Protein AF-A0A1X2G3A9-F1 (afdb_monomer_lite)

Structure (mmCIF, N/CA/C/O backbone):
data_AF-A0A1X2G3A9-F1
#
_entry.id   AF-A0A1X2G3A9-F1
#
loop_
_atom_site.group_PDB
_atom_site.id
_atom_site.type_symbol
_atom_site.label_atom_id
_atom_site.label_alt_id
_atom_site.label_comp_id
_atom_site.label_asym_id
_atom_site.label_entity_id
_atom_site.label_seq_id
_atom_site.pdbx_PDB_ins_code
_atom_site.Cartn_x
_atom_site.Cartn_y
_atom_site.Cartn_z
_atom_site.occupancy
_atom_site.B_iso_or_equiv
_atom_site.auth_seq_id
_atom_site.auth_comp_id
_atom_site.auth_asym_id
_atom_site.auth_atom_id
_atom_site.pdbx_PDB_model_num
ATOM 1 N N . MET A 1 1 ? 23.061 -13.554 27.747 1.00 38.03 1 MET A N 1
ATOM 2 C CA . MET A 1 1 ? 22.424 -12.959 26.554 1.00 38.03 1 MET A CA 1
ATOM 3 C C . MET A 1 1 ? 21.034 -13.563 26.496 1.00 38.03 1 MET A C 1
ATOM 5 O O . MET A 1 1 ? 20.817 -14.529 25.784 1.00 38.03 1 MET A O 1
ATOM 9 N N . ASP A 1 2 ? 20.153 -13.047 27.347 1.00 33.00 2 ASP A N 1
ATOM 10 C CA . ASP A 1 2 ? 18.728 -13.391 27.416 1.00 33.00 2 ASP A CA 1
ATOM 11 C C . ASP A 1 2 ? 17.999 -12.284 26.639 1.00 33.00 2 ASP A C 1
ATOM 13 O O . ASP A 1 2 ? 18.417 -11.132 26.706 1.00 33.00 2 ASP A O 1
ATOM 17 N N . GLY A 1 3 ? 16.977 -12.490 25.821 1.00 41.00 3 GLY A N 1
ATOM 18 C CA . GLY A 1 3 ? 15.954 -13.523 25.801 1.00 41.00 3 GLY A CA 1
ATOM 19 C C . GLY A 1 3 ? 14.631 -12.772 25.628 1.00 41.00 3 GLY A C 1
ATOM 20 O O . GLY A 1 3 ? 14.317 -11.923 26.453 1.00 41.00 3 GLY A O 1
ATOM 21 N N . ALA A 1 4 ? 13.894 -13.016 24.543 1.00 38.50 4 ALA A N 1
ATOM 22 C CA . ALA A 1 4 ? 12.503 -12.573 24.397 1.00 38.50 4 ALA A CA 1
ATOM 23 C C . ALA A 1 4 ? 11.809 -13.346 23.264 1.00 38.50 4 ALA A C 1
ATOM 25 O O . ALA A 1 4 ? 11.395 -12.775 22.258 1.00 38.50 4 ALA A O 1
ATOM 26 N N . TYR A 1 5 ? 11.679 -14.663 23.432 1.00 39.31 5 TYR A N 1
ATOM 27 C CA . TYR A 1 5 ? 10.510 -15.344 22.885 1.00 39.31 5 TYR A CA 1
ATOM 28 C C . TYR A 1 5 ? 9.349 -14.974 23.804 1.00 39.31 5 TYR A C 1
ATOM 30 O O . TYR A 1 5 ? 9.318 -15.364 24.971 1.00 39.31 5 TYR A O 1
ATOM 38 N N . ILE A 1 6 ? 8.464 -14.118 23.301 1.00 49.94 6 ILE A N 1
ATOM 39 C CA . ILE A 1 6 ? 7.227 -13.748 23.982 1.00 49.94 6 ILE A CA 1
ATOM 40 C C . ILE A 1 6 ? 6.371 -15.017 23.994 1.00 49.94 6 ILE A C 1
ATOM 42 O O . ILE A 1 6 ? 6.152 -15.618 22.945 1.00 49.94 6 ILE A O 1
ATOM 46 N N . GLY A 1 7 ? 6.010 -15.471 25.195 1.00 39.59 7 GLY A N 1
ATOM 47 C CA . GLY A 1 7 ? 5.315 -16.734 25.418 1.00 39.59 7 GLY A CA 1
ATOM 48 C C . GLY A 1 7 ? 3.954 -16.813 24.729 1.00 39.59 7 GLY A C 1
ATOM 49 O O . GLY A 1 7 ? 3.410 -15.806 24.279 1.00 39.59 7 GLY A O 1
ATOM 50 N N . GLU A 1 8 ? 3.408 -18.028 24.694 1.00 43.97 8 GLU A N 1
ATOM 51 C CA . GLU A 1 8 ? 2.037 -18.325 24.272 1.00 43.97 8 GLU A CA 1
ATOM 52 C C . GLU A 1 8 ? 1.014 -17.641 25.195 1.00 43.97 8 GLU A C 1
ATOM 54 O O . GLU A 1 8 ? 0.458 -18.231 26.119 1.00 43.97 8 GLU A O 1
ATOM 59 N N . GLY A 1 9 ? 0.811 -16.348 24.975 1.00 43.94 9 GLY A N 1
ATOM 60 C CA . GLY A 1 9 ? -0.306 -15.563 25.474 1.00 43.94 9 GLY A CA 1
ATOM 61 C C . GLY A 1 9 ? -1.092 -15.044 24.278 1.00 43.94 9 GLY A C 1
ATOM 62 O O . GLY A 1 9 ? -0.507 -14.791 23.224 1.00 43.94 9 GLY A O 1
ATOM 63 N N . GLU A 1 10 ? -2.412 -14.916 24.427 1.00 51.84 10 GLU A N 1
ATOM 64 C CA . GLU A 1 10 ? -3.288 -14.361 23.391 1.00 51.84 10 GLU A CA 1
ATOM 65 C C . GLU A 1 10 ? -2.650 -13.116 22.762 1.00 51.84 10 GLU A C 1
ATOM 67 O O . GLU A 1 10 ? -2.301 -12.164 23.466 1.00 51.84 10 GLU A O 1
ATOM 72 N N . MET A 1 11 ? -2.468 -13.141 21.437 1.00 54.28 11 MET A N 1
ATOM 73 C CA . MET A 1 11 ? -1.885 -12.024 20.700 1.00 54.28 11 MET A CA 1
ATOM 74 C C . MET A 1 11 ? -2.679 -10.754 21.051 1.00 54.28 11 MET A C 1
ATOM 76 O O . MET A 1 11 ? -3.900 -10.745 20.850 1.00 54.28 11 MET A O 1
ATOM 80 N N . PRO A 1 12 ? -2.044 -9.699 21.602 1.00 61.91 12 PRO A N 1
ATOM 81 C CA . PRO A 1 12 ? -2.757 -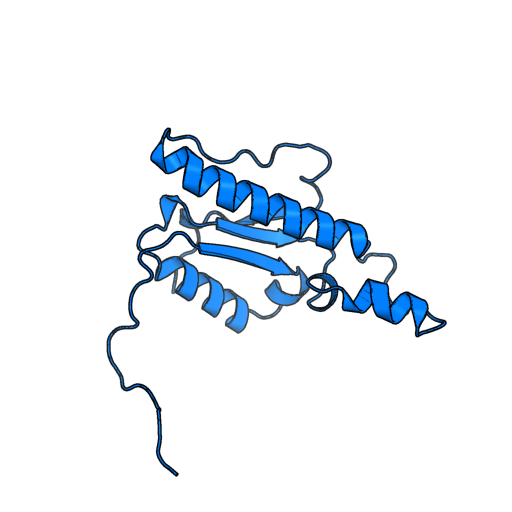8.496 22.003 1.00 61.91 12 PRO A CA 1
ATOM 82 C C . PRO A 1 12 ? -3.550 -7.949 20.817 1.00 61.91 12 PRO A C 1
ATOM 84 O O . PRO A 1 12 ? -2.971 -7.547 19.807 1.00 61.91 12 PRO A O 1
ATOM 87 N N . ARG A 1 13 ? -4.884 -7.954 20.919 1.00 76.75 13 ARG A N 1
ATOM 88 C CA . ARG A 1 13 ? -5.744 -7.442 19.847 1.00 76.75 13 ARG A CA 1
ATOM 89 C C . ARG A 1 13 ? -5.490 -5.954 19.651 1.00 76.75 13 ARG A C 1
ATOM 91 O O . ARG A 1 13 ? -5.490 -5.179 20.612 1.00 76.75 13 ARG A O 1
ATOM 98 N N . LEU A 1 14 ? -5.306 -5.545 18.400 1.00 83.19 14 LEU A N 1
ATOM 99 C CA . LEU A 1 14 ? -5.099 -4.146 18.049 1.00 83.19 14 LEU A CA 1
ATOM 100 C C . LEU A 1 14 ? -6.397 -3.370 18.304 1.00 83.19 14 LEU A C 1
ATOM 102 O O . LEU A 1 14 ? -7.438 -3.656 17.721 1.00 83.19 14 LEU A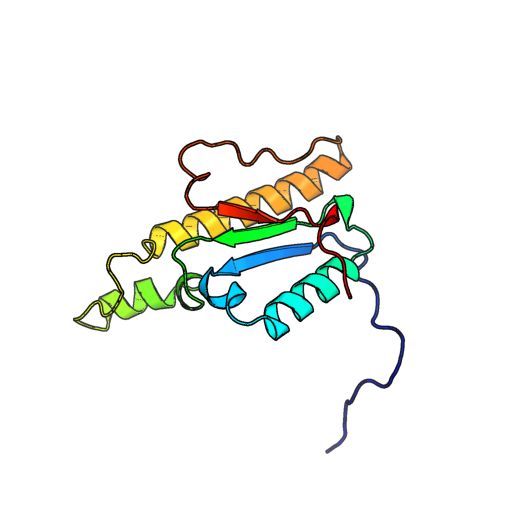 O 1
ATOM 106 N N . GLN A 1 15 ? -6.343 -2.359 19.169 1.00 86.00 15 GLN A N 1
ATOM 107 C CA . GLN A 1 15 ? -7.504 -1.509 19.485 1.00 86.00 15 GLN A CA 1
ATOM 108 C C . GLN A 1 15 ? -7.709 -0.369 18.476 1.00 86.00 15 GLN A C 1
ATOM 110 O O . GLN A 1 15 ? -8.572 0.486 18.661 1.00 86.00 15 GLN A O 1
ATOM 115 N N . VAL A 1 16 ? -6.892 -0.327 17.424 1.00 86.31 16 VAL A N 1
ATOM 116 C CA . VAL A 1 16 ? -6.827 0.773 16.461 1.00 86.31 16 VAL A CA 1
ATOM 117 C C . VAL A 1 16 ? -7.157 0.289 15.049 1.00 86.31 16 VAL A C 1
ATOM 119 O O . VAL A 1 16 ? -6.894 -0.877 14.730 1.00 86.31 16 VAL A O 1
ATOM 122 N N . PRO A 1 17 ? -7.716 1.159 14.188 1.00 89.44 17 PRO A N 1
ATOM 123 C CA . PRO A 1 17 ? -7.896 0.860 12.772 1.00 89.44 17 PRO A CA 1
ATOM 124 C C . PRO A 1 17 ? -6.556 0.568 12.101 1.00 89.44 17 PRO A C 1
ATOM 126 O O . PRO A 1 17 ? -5.570 1.264 12.352 1.00 89.44 17 PRO A O 1
ATOM 129 N N . VA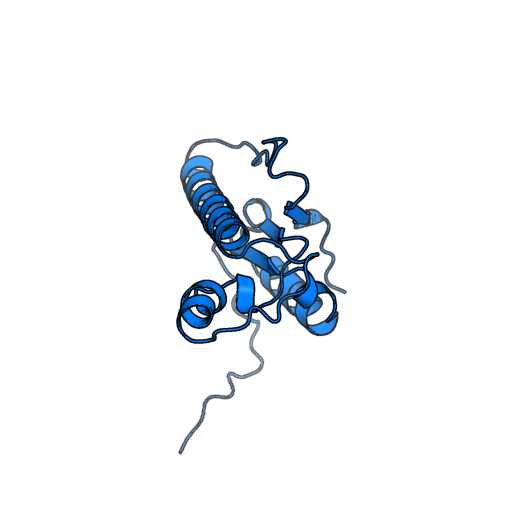L A 1 18 ? -6.530 -0.419 11.208 1.00 90.62 18 VAL A N 1
ATOM 130 C CA . VAL A 1 18 ? -5.327 -0.809 10.462 1.00 90.62 18 VAL A CA 1
ATOM 131 C C . VAL A 1 18 ? -5.567 -0.647 8.965 1.00 90.62 18 VAL A C 1
ATOM 133 O O . VAL A 1 18 ? -6.596 -1.065 8.439 1.00 90.62 18 VAL A O 1
ATOM 136 N N . THR A 1 19 ? -4.599 -0.062 8.260 1.00 92.38 19 THR A N 1
ATOM 137 C CA . THR A 1 19 ? -4.569 -0.058 6.794 1.00 92.38 19 THR A CA 1
ATOM 138 C C . THR A 1 19 ? -3.394 -0.889 6.306 1.00 92.38 19 THR A C 1
ATOM 140 O O . THR A 1 19 ? -2.258 -0.667 6.720 1.00 92.38 19 THR A O 1
ATOM 143 N N . CYS A 1 20 ? -3.658 -1.819 5.395 1.00 93.31 20 CYS A N 1
ATOM 144 C CA . CYS A 1 20 ? -2.628 -2.578 4.695 1.00 93.31 20 CYS A CA 1
ATOM 145 C C . CYS A 1 20 ? -2.598 -2.143 3.230 1.00 93.31 20 CYS A C 1
ATOM 147 O O . CYS A 1 20 ? -3.623 -2.183 2.548 1.00 93.31 20 CYS A O 1
ATOM 149 N N . ILE A 1 21 ? -1.427 -1.725 2.747 1.00 94.44 21 ILE A N 1
ATOM 150 C CA . ILE A 1 21 ? -1.205 -1.392 1.338 1.00 94.44 21 ILE A CA 1
ATOM 151 C C . ILE A 1 21 ? -0.169 -2.364 0.790 1.00 94.44 21 ILE A C 1
ATOM 153 O O . ILE A 1 21 ? 0.991 -2.355 1.195 1.00 94.44 21 ILE A O 1
ATOM 157 N N . LEU A 1 22 ? -0.611 -3.245 -0.097 1.00 94.44 22 LEU A N 1
ATOM 158 C CA . LEU A 1 22 ? 0.181 -4.350 -0.613 1.00 94.44 22 LEU A CA 1
ATOM 159 C C . LEU A 1 22 ? 0.634 -4.054 -2.038 1.00 94.44 22 LEU A C 1
ATOM 161 O O . LEU A 1 22 ? -0.099 -3.464 -2.835 1.00 94.44 22 LEU A O 1
ATOM 165 N N . SER A 1 23 ? 1.823 -4.531 -2.392 1.00 94.12 23 SER A N 1
ATOM 166 C CA . SER A 1 23 ? 2.188 -4.658 -3.800 1.00 94.12 23 SER A CA 1
ATOM 167 C C . SER A 1 23 ? 1.521 -5.878 -4.428 1.00 94.12 23 SER A C 1
ATOM 169 O O . SER A 1 23 ? 1.350 -6.882 -3.741 1.00 94.12 23 SER A O 1
ATOM 171 N N . GLU A 1 24 ? 1.231 -5.848 -5.726 1.00 93.06 24 GLU A N 1
ATOM 172 C CA . GLU A 1 24 ? 0.673 -7.005 -6.442 1.00 93.06 24 GLU A CA 1
ATOM 173 C C . GLU A 1 24 ? 1.539 -8.259 -6.279 1.00 93.06 24 GLU A C 1
ATOM 175 O O . GLU A 1 24 ? 1.036 -9.303 -5.898 1.00 93.06 24 GLU A O 1
ATOM 180 N N . GLN A 1 25 ? 2.861 -8.161 -6.439 1.00 90.75 25 GLN A N 1
ATOM 181 C CA . GLN A 1 25 ? 3.720 -9.345 -6.284 1.00 90.75 25 GLN A CA 1
ATOM 182 C C . GLN A 1 25 ? 3.695 -9.961 -4.879 1.00 90.75 25 GLN A C 1
ATOM 184 O O . GLN A 1 25 ? 4.003 -11.137 -4.724 1.00 90.75 25 GLN A O 1
ATOM 189 N N . PHE A 1 26 ? 3.323 -9.183 -3.858 1.00 89.44 26 PHE A N 1
ATOM 190 C CA . PHE A 1 26 ? 3.219 -9.694 -2.492 1.00 89.44 26 PHE A CA 1
ATOM 191 C C . PHE A 1 26 ? 2.032 -10.651 -2.342 1.00 89.44 26 PHE A C 1
ATOM 193 O O . PHE A 1 26 ? 2.103 -11.578 -1.542 1.00 89.44 26 PHE A O 1
ATOM 200 N N . THR A 1 27 ? 0.963 -10.475 -3.129 1.00 86.19 27 THR A N 1
ATOM 201 C CA . THR A 1 27 ? -0.216 -11.353 -3.070 1.00 86.19 27 THR A CA 1
ATOM 202 C C . THR A 1 27 ? 0.030 -12.721 -3.710 1.00 86.19 27 THR A C 1
ATOM 204 O O . THR A 1 27 ? -0.756 -13.638 -3.501 1.00 86.19 27 THR A O 1
ATOM 207 N N . TYR A 1 28 ? 1.135 -12.891 -4.446 1.00 88.06 28 TYR A N 1
ATOM 208 C CA . TYR A 1 28 ? 1.548 -14.179 -5.014 1.00 88.06 28 TYR A CA 1
ATOM 209 C C . TYR A 1 28 ? 2.196 -15.120 -3.991 1.00 88.06 28 TYR A C 1
ATOM 211 O O . TYR A 1 28 ? 2.497 -16.262 -4.334 1.00 88.06 28 TYR A O 1
ATOM 219 N N . TRP A 1 29 ? 2.414 -14.661 -2.756 1.00 89.69 29 TRP A N 1
ATOM 220 C CA . TRP A 1 29 ? 2.874 -15.478 -1.635 1.00 89.69 29 TRP A CA 1
ATOM 221 C C . TRP A 1 29 ? 1.717 -15.695 -0.653 1.00 89.69 29 TRP A C 1
ATOM 223 O O . TRP A 1 29 ? 1.481 -14.823 0.188 1.00 89.69 29 TRP A O 1
ATOM 233 N N . PRO A 1 30 ? 0.986 -16.825 -0.757 1.00 86.31 30 PRO A N 1
ATOM 234 C CA . PRO A 1 30 ? -0.219 -17.077 0.034 1.00 86.31 30 PRO A CA 1
ATOM 235 C C . PRO A 1 30 ? 0.015 -16.930 1.537 1.00 86.31 30 PRO A C 1
ATOM 237 O O . PRO A 1 30 ? -0.691 -16.153 2.166 1.00 86.31 30 PRO A O 1
ATOM 240 N N . ASP A 1 31 ? 1.080 -17.532 2.070 1.00 86.75 31 ASP A N 1
ATOM 241 C CA . ASP A 1 31 ? 1.418 -17.493 3.502 1.00 86.75 31 ASP A CA 1
ATOM 242 C C . ASP A 1 31 ? 1.568 -16.055 4.044 1.00 86.75 31 ASP A C 1
ATOM 244 O O . ASP A 1 31 ? 1.123 -15.713 5.144 1.00 86.75 31 ASP A O 1
ATOM 248 N N . ASN A 1 32 ? 2.159 -15.167 3.238 1.00 85.62 32 ASN A N 1
ATOM 249 C CA . ASN A 1 32 ? 2.315 -13.760 3.596 1.00 85.62 32 ASN A CA 1
ATOM 250 C C . ASN A 1 32 ? 0.975 -13.021 3.553 1.00 85.62 32 ASN A C 1
ATOM 252 O O . ASN A 1 32 ? 0.706 -12.154 4.387 1.00 85.62 32 ASN A O 1
ATOM 256 N N . PHE A 1 33 ? 0.138 -13.337 2.565 1.00 86.88 33 PHE A N 1
ATOM 257 C CA . PHE A 1 33 ? -1.194 -12.757 2.458 1.00 86.88 33 PHE A CA 1
ATOM 258 C C . PHE A 1 33 ? -2.106 -13.237 3.597 1.00 86.88 33 PHE A C 1
ATOM 260 O O . PHE A 1 33 ? -2.867 -12.439 4.145 1.00 86.88 33 PHE A O 1
ATOM 267 N N . ASP A 1 34 ? -1.976 -14.496 4.010 1.00 87.94 34 ASP A N 1
ATOM 268 C CA . ASP A 1 34 ? -2.665 -15.067 5.165 1.00 87.94 34 ASP A CA 1
ATOM 269 C C . ASP A 1 34 ? -2.280 -14.342 6.458 1.00 87.94 34 ASP A C 1
ATOM 271 O O . ASP A 1 34 ? -3.163 -13.880 7.181 1.00 87.94 34 ASP A O 1
ATOM 275 N N . SER A 1 35 ? -0.988 -14.070 6.658 1.00 88.56 35 SER A N 1
ATOM 276 C CA . SER A 1 35 ? -0.507 -13.261 7.790 1.00 88.56 35 SER A CA 1
ATOM 277 C C . SER A 1 35 ? -1.128 -11.851 7.822 1.00 88.56 35 SER A C 1
ATOM 279 O O . SER A 1 35 ? -1.437 -11.312 8.886 1.00 88.56 35 SER 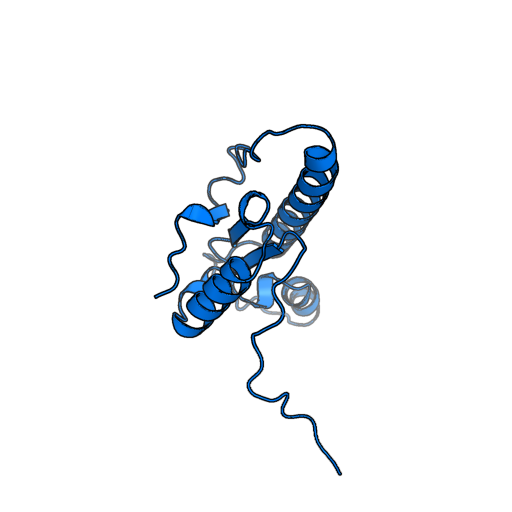A O 1
ATOM 281 N N . VAL A 1 36 ? -1.357 -11.230 6.658 1.00 89.75 36 VAL A N 1
ATOM 282 C CA . VAL A 1 36 ? -2.035 -9.921 6.574 1.00 89.75 36 VAL A CA 1
ATOM 283 C C . VAL A 1 36 ? -3.515 -10.031 6.951 1.00 89.75 36 VAL A C 1
ATOM 285 O O . VAL A 1 36 ? -4.038 -9.142 7.631 1.00 89.75 36 VAL A O 1
ATOM 288 N N . LYS A 1 37 ? -4.197 -11.109 6.546 1.00 87.06 37 LYS A N 1
ATOM 289 C CA . LYS A 1 37 ? -5.591 -11.360 6.947 1.00 87.06 37 LYS A CA 1
ATOM 290 C C . LYS A 1 37 ? -5.702 -11.551 8.457 1.00 87.06 37 LYS A C 1
ATOM 292 O O . LYS A 1 37 ? -6.589 -10.954 9.066 1.00 87.06 37 LYS A O 1
ATOM 297 N N . GLU A 1 38 ? -4.795 -12.315 9.061 1.00 87.44 38 GLU A N 1
ATOM 298 C CA . GLU A 1 38 ? -4.730 -12.506 10.515 1.00 87.44 38 GLU A CA 1
ATOM 299 C C . GLU A 1 38 ? -4.501 -11.181 11.252 1.00 87.44 38 GLU A C 1
ATOM 301 O O . GLU A 1 38 ? -5.231 -10.857 12.192 1.00 87.44 38 GLU A O 1
ATOM 306 N N . LEU A 1 39 ? -3.558 -10.359 10.776 1.00 87.06 39 LEU A N 1
ATOM 307 C CA . LEU A 1 39 ? -3.302 -9.030 11.332 1.00 87.06 39 LEU A CA 1
ATOM 308 C C . LEU A 1 39 ? -4.562 -8.154 11.304 1.00 87.06 39 LEU A C 1
ATOM 310 O O . LEU A 1 39 ? -4.939 -7.575 12.324 1.00 87.06 39 LEU A O 1
ATOM 314 N N . LEU A 1 40 ? -5.241 -8.074 10.159 1.00 87.00 40 LEU A N 1
ATOM 315 C CA . LEU A 1 40 ? -6.481 -7.304 10.023 1.00 87.00 40 LEU A CA 1
ATOM 316 C C . LEU A 1 40 ? -7.615 -7.877 10.880 1.00 87.00 40 LEU A C 1
ATOM 318 O O . LEU A 1 40 ? -8.434 -7.118 11.401 1.00 87.00 40 LEU A O 1
ATOM 322 N N . ALA A 1 41 ? -7.655 -9.197 11.058 1.00 84.50 41 ALA A N 1
ATOM 323 C CA . ALA A 1 41 ? -8.635 -9.859 11.905 1.00 84.50 41 ALA A CA 1
ATOM 324 C C . ALA A 1 41 ? -8.403 -9.624 13.399 1.00 84.50 41 ALA A C 1
ATOM 326 O O . ALA A 1 41 ? -9.370 -9.576 14.158 1.00 84.50 41 ALA A O 1
ATOM 327 N N . SER A 1 42 ? -7.149 -9.420 13.803 1.00 84.12 42 SER A N 1
ATOM 328 C CA . SER A 1 42 ? -6.783 -9.081 15.179 1.00 84.12 42 SER A CA 1
ATOM 329 C C . SER A 1 42 ? -7.186 -7.657 15.596 1.00 84.12 42 SER A C 1
ATOM 331 O O . SER A 1 42 ? -7.156 -7.346 16.788 1.00 84.12 42 SER A O 1
ATOM 333 N N . SER A 1 43 ? -7.572 -6.786 14.651 1.00 84.44 43 SER A N 1
ATOM 334 C CA . SER A 1 43 ? -8.037 -5.430 14.960 1.00 84.44 43 SER A CA 1
ATOM 335 C C . SER A 1 43 ? -9.493 -5.426 15.428 1.00 84.44 43 SER A C 1
ATOM 337 O O . SER A 1 43 ? -10.408 -5.813 14.699 1.00 84.44 43 SER A O 1
ATOM 339 N N . ASN A 1 44 ? -9.736 -4.887 16.624 1.00 82.31 44 ASN A N 1
ATOM 340 C CA . ASN A 1 44 ? -11.086 -4.649 17.141 1.00 82.31 44 ASN A CA 1
ATOM 341 C C . ASN A 1 44 ? -11.815 -3.525 16.375 1.00 82.31 44 ASN A C 1
ATOM 343 O O . ASN A 1 44 ? -13.039 -3.430 16.438 1.00 82.31 44 ASN A O 1
ATOM 347 N N . ALA A 1 45 ? -11.089 -2.706 15.606 1.00 83.19 45 ALA A N 1
ATOM 348 C CA . ALA A 1 45 ? -11.636 -1.669 14.730 1.00 83.19 45 ALA A CA 1
ATOM 349 C C . ALA A 1 45 ? -11.748 -2.157 13.271 1.00 83.19 45 ALA A C 1
ATOM 351 O O . ALA A 1 45 ? -11.451 -1.432 12.315 1.00 83.19 45 ALA A O 1
ATOM 352 N N . ARG A 1 46 ? -12.185 -3.409 13.083 1.00 79.12 46 ARG 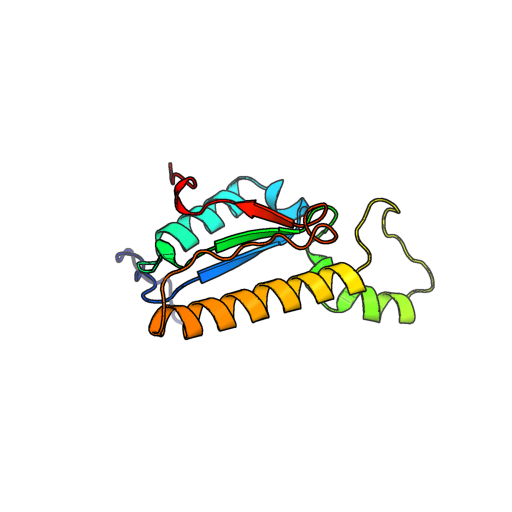A N 1
ATOM 353 C CA . ARG A 1 46 ? -12.267 -4.071 11.770 1.00 79.12 46 ARG A CA 1
ATOM 354 C C . ARG A 1 46 ? -13.130 -3.314 10.757 1.00 79.12 46 ARG A C 1
ATOM 356 O O . ARG A 1 46 ? -12.811 -3.305 9.575 1.00 79.12 46 ARG A O 1
ATOM 363 N N . SER A 1 47 ? -14.188 -2.643 11.213 1.00 80.81 47 SER A N 1
ATOM 364 C CA . SER A 1 47 ? -15.084 -1.840 10.364 1.00 80.81 47 SER A CA 1
ATOM 365 C C . SER A 1 47 ? -14.424 -0.596 9.761 1.00 80.81 47 SER A C 1
ATOM 367 O O . SER A 1 47 ? -14.920 -0.069 8.767 1.00 80.81 47 SER A O 1
ATOM 369 N N . GLN A 1 48 ? -13.326 -0.133 10.360 1.00 83.94 48 GLN A N 1
ATOM 370 C CA . GLN A 1 48 ? -12.544 1.019 9.906 1.00 83.94 48 GLN A CA 1
ATOM 371 C C . GLN A 1 48 ? -11.234 0.595 9.241 1.00 83.94 48 GLN A C 1
ATOM 373 O O . GLN A 1 48 ? -10.533 1.426 8.675 1.00 83.94 48 GLN A O 1
ATOM 378 N N . SER A 1 49 ? -10.889 -0.690 9.328 1.00 88.38 49 SER A N 1
ATOM 379 C CA . SER A 1 49 ? -9.677 -1.238 8.739 1.00 88.38 49 SER A CA 1
ATOM 380 C C . SER A 1 49 ? -9.879 -1.499 7.250 1.00 88.38 49 SER A C 1
ATOM 382 O O . SER A 1 49 ? -10.987 -1.801 6.800 1.00 88.38 49 SER A O 1
ATOM 384 N N . GLN A 1 50 ? -8.804 -1.402 6.474 1.00 89.56 50 GLN A N 1
ATOM 385 C CA . GLN A 1 50 ? -8.850 -1.639 5.034 1.00 89.56 50 GLN A CA 1
ATOM 386 C C . GLN A 1 50 ? -7.603 -2.365 4.542 1.00 89.56 50 GLN A C 1
ATOM 388 O O . GLN A 1 50 ? -6.513 -2.216 5.093 1.00 89.56 50 GLN A O 1
ATOM 393 N N . CYS A 1 51 ? -7.761 -3.114 3.456 1.00 91.88 51 CYS A N 1
ATOM 394 C CA . CYS A 1 51 ? -6.653 -3.721 2.743 1.00 91.88 51 CYS A CA 1
ATOM 395 C C . CYS A 1 51 ? -6.774 -3.398 1.264 1.00 91.88 51 CYS A C 1
ATOM 397 O O . CYS A 1 51 ? -7.836 -3.573 0.665 1.00 91.88 51 CYS A O 1
ATOM 399 N N . VAL A 1 52 ? -5.691 -2.912 0.673 1.00 92.31 52 VAL A N 1
ATOM 400 C CA . VAL A 1 52 ? -5.645 -2.587 -0.747 1.00 92.31 52 VAL A CA 1
ATOM 401 C C . VAL A 1 52 ? -4.392 -3.159 -1.388 1.00 92.31 52 VAL A C 1
ATOM 403 O O . VAL A 1 52 ? -3.334 -3.227 -0.766 1.00 92.31 52 VAL A O 1
ATOM 406 N N . THR A 1 53 ? -4.499 -3.531 -2.656 1.00 93.75 53 THR A N 1
ATOM 407 C CA . THR A 1 53 ? -3.375 -3.950 -3.491 1.00 93.75 53 THR A CA 1
ATOM 408 C C . THR A 1 53 ? -3.176 -2.951 -4.621 1.00 93.75 53 THR A C 1
ATOM 410 O O . THR A 1 53 ? -4.124 -2.599 -5.325 1.00 93.75 53 THR A O 1
ATOM 413 N N . LEU A 1 54 ? -1.932 -2.511 -4.809 1.00 93.88 54 LEU A N 1
ATOM 414 C CA . LEU A 1 54 ? -1.523 -1.710 -5.958 1.00 93.88 54 LEU A CA 1
ATOM 415 C C . LEU A 1 54 ? -1.138 -2.640 -7.116 1.00 93.88 54 LEU A C 1
ATOM 417 O O . LEU A 1 54 ? -0.095 -3.296 -7.073 1.00 93.88 54 LEU A O 1
ATOM 421 N N . VAL A 1 55 ? -1.971 -2.693 -8.151 1.00 92.44 55 VAL A N 1
ATOM 422 C CA . VAL A 1 55 ? -1.768 -3.532 -9.345 1.00 92.44 55 VAL A CA 1
ATOM 423 C C . VAL A 1 55 ? -0.554 -3.039 -10.140 1.00 92.44 55 VAL A C 1
ATOM 425 O O . VAL A 1 55 ? -0.331 -1.836 -10.265 1.00 92.44 55 VAL A O 1
ATOM 428 N N . GLY A 1 56 ? 0.252 -3.951 -10.677 1.00 91.31 56 GLY A N 1
ATOM 429 C CA . GLY A 1 56 ? 1.464 -3.654 -11.439 1.00 91.31 56 GLY A CA 1
ATOM 430 C C . GLY A 1 56 ? 2.677 -3.297 -10.578 1.00 91.31 56 GLY A C 1
ATOM 431 O O . GLY A 1 56 ? 3.635 -2.718 -11.094 1.00 91.31 56 GLY A O 1
ATOM 432 N N . THR A 1 57 ? 2.658 -3.587 -9.272 1.00 92.94 57 THR A N 1
ATOM 433 C CA . THR A 1 57 ? 3.734 -3.196 -8.346 1.00 92.94 57 THR A CA 1
ATOM 434 C C . THR A 1 57 ? 4.459 -4.389 -7.718 1.00 92.94 57 THR A C 1
ATOM 436 O O . THR A 1 57 ? 3.905 -5.465 -7.500 1.00 92.94 57 THR A O 1
ATOM 439 N N . SER A 1 58 ? 5.732 -4.168 -7.389 1.00 91.62 58 SER A N 1
ATOM 440 C CA . SER A 1 58 ? 6.567 -5.055 -6.568 1.00 91.62 58 SER A CA 1
ATOM 441 C C . SER A 1 58 ? 6.921 -4.386 -5.240 1.00 91.62 58 SER A C 1
ATOM 443 O O . SER A 1 58 ? 6.675 -3.192 -5.069 1.00 91.62 58 SER A O 1
ATOM 445 N N . HIS A 1 59 ? 7.565 -5.114 -4.326 1.00 89.19 59 HIS A N 1
ATOM 446 C CA . HIS A 1 59 ? 7.961 -4.579 -3.019 1.00 89.19 59 HIS A CA 1
ATOM 447 C C . HIS A 1 59 ? 8.792 -3.285 -3.121 1.00 89.19 59 HIS A C 1
ATOM 449 O O . HIS A 1 59 ? 8.565 -2.339 -2.376 1.00 89.19 59 HIS A O 1
ATOM 455 N N . LEU A 1 60 ? 9.686 -3.178 -4.113 1.00 89.88 60 LEU A N 1
ATOM 456 C CA . LEU A 1 60 ? 10.504 -1.973 -4.312 1.00 89.88 60 LEU A CA 1
ATOM 457 C C . LEU A 1 60 ? 9.679 -0.718 -4.642 1.00 89.88 60 LEU A C 1
ATOM 459 O O . LEU A 1 60 ? 10.124 0.386 -4.340 1.00 89.88 60 LEU A O 1
ATOM 463 N N . HIS A 1 61 ? 8.480 -0.868 -5.221 1.00 91.31 61 HIS A N 1
ATOM 464 C CA . HIS A 1 61 ? 7.578 0.250 -5.536 1.00 91.31 61 HIS A CA 1
ATOM 465 C C . HIS A 1 61 ? 6.933 0.873 -4.285 1.00 91.31 61 HIS A C 1
ATOM 467 O O . HIS A 1 61 ? 6.306 1.926 -4.383 1.00 91.31 61 HIS A O 1
ATOM 473 N N . GLN A 1 62 ? 7.094 0.238 -3.121 1.00 89.94 62 GLN A N 1
ATOM 474 C CA . GLN A 1 62 ? 6.663 0.744 -1.815 1.00 89.94 62 GLN A CA 1
ATOM 475 C C . GLN A 1 62 ? 7.721 1.655 -1.161 1.00 89.94 62 GLN A C 1
ATOM 477 O O . GLN A 1 62 ? 7.579 2.039 -0.006 1.00 89.94 62 GLN A O 1
ATOM 482 N N . SER A 1 63 ? 8.801 1.986 -1.879 1.00 88.88 63 SER A N 1
ATOM 483 C CA . SER A 1 63 ? 9.932 2.768 -1.375 1.00 88.88 63 SER A CA 1
ATOM 484 C C . SER A 1 63 ? 10.519 3.681 -2.455 1.00 88.88 63 SER A C 1
ATOM 486 O O . SER A 1 63 ? 10.272 3.496 -3.649 1.00 88.88 63 SER A O 1
ATOM 488 N N . ASP A 1 64 ? 11.397 4.596 -2.047 1.00 88.50 64 ASP A N 1
ATOM 489 C CA . ASP A 1 64 ? 12.078 5.528 -2.956 1.00 88.50 64 ASP A CA 1
ATOM 490 C C . ASP A 1 64 ? 13.201 4.871 -3.781 1.00 88.50 64 ASP A C 1
ATOM 492 O O . ASP A 1 64 ? 13.790 5.510 -4.659 1.00 88.50 64 ASP A O 1
ATOM 496 N N . ILE A 1 65 ? 13.502 3.588 -3.539 1.00 88.81 65 ILE A N 1
ATOM 497 C CA . ILE A 1 65 ? 14.629 2.866 -4.148 1.00 88.81 65 ILE A CA 1
ATOM 498 C C . ILE A 1 65 ? 14.599 2.969 -5.676 1.00 88.81 65 ILE A C 1
ATOM 500 O O . ILE A 1 65 ? 15.629 3.236 -6.288 1.00 88.81 65 ILE A O 1
ATOM 504 N N . LEU A 1 66 ? 13.434 2.812 -6.310 1.00 87.06 66 LEU A N 1
ATOM 505 C CA . LEU A 1 66 ? 13.327 2.848 -7.774 1.00 87.06 66 LEU A CA 1
ATOM 506 C C . LEU A 1 66 ? 13.519 4.251 -8.369 1.00 87.06 66 LEU A C 1
ATOM 508 O O . LEU A 1 66 ? 13.882 4.367 -9.538 1.00 87.06 66 LEU A O 1
ATOM 512 N N . LEU A 1 67 ? 13.298 5.315 -7.591 1.00 87.31 67 LEU A N 1
ATOM 513 C CA . LEU A 1 67 ? 13.582 6.687 -8.022 1.00 87.31 67 LEU A CA 1
ATOM 514 C C . LEU A 1 67 ? 15.059 7.025 -7.841 1.00 87.31 67 LEU A C 1
ATOM 516 O O . LEU A 1 67 ? 15.673 7.608 -8.735 1.00 87.31 67 LEU A O 1
ATOM 520 N N . VAL A 1 68 ? 15.632 6.626 -6.705 1.00 87.00 68 VAL A N 1
ATOM 521 C CA . VAL A 1 68 ? 17.040 6.871 -6.376 1.00 87.00 68 VAL A CA 1
ATOM 522 C C . VAL A 1 68 ? 17.955 6.056 -7.291 1.00 87.00 68 VAL A C 1
ATOM 524 O O . VAL A 1 68 ? 18.854 6.615 -7.919 1.00 87.00 68 VAL A O 1
ATOM 527 N N . LEU A 1 69 ? 17.697 4.752 -7.439 1.00 82.75 69 LEU A N 1
ATOM 528 C CA . LEU A 1 69 ? 18.514 3.869 -8.271 1.00 82.75 69 LEU A CA 1
ATOM 529 C C . LEU A 1 69 ? 18.450 4.225 -9.752 1.00 82.75 69 LEU A C 1
ATOM 531 O O . LEU A 1 69 ? 19.442 4.019 -10.434 1.00 82.75 69 LEU A O 1
ATOM 535 N N . ARG A 1 70 ? 17.361 4.820 -10.255 1.00 78.50 70 ARG A N 1
ATOM 536 C CA . ARG A 1 70 ? 17.313 5.311 -11.644 1.00 78.50 70 ARG A CA 1
ATOM 537 C C . ARG A 1 70 ? 18.390 6.360 -11.930 1.00 78.50 70 ARG A C 1
ATOM 539 O O . ARG A 1 70 ? 18.861 6.470 -13.054 1.00 78.50 70 ARG A O 1
ATOM 546 N N . ASN A 1 71 ? 18.768 7.141 -10.921 1.00 73.19 71 ASN A N 1
ATOM 547 C CA . ASN A 1 71 ? 19.805 8.160 -11.063 1.00 73.19 71 ASN A CA 1
ATOM 548 C C . ASN A 1 71 ? 21.214 7.598 -10.798 1.00 73.19 71 ASN A C 1
ATOM 550 O O . ASN A 1 71 ? 22.195 8.204 -11.221 1.00 73.19 71 ASN A O 1
ATOM 554 N N . LEU A 1 72 ? 21.323 6.449 -10.118 1.00 76.50 72 LEU A N 1
ATOM 555 C CA . LEU A 1 72 ? 22.597 5.780 -9.820 1.00 76.50 72 LEU A CA 1
ATOM 556 C C . LEU A 1 72 ? 22.972 4.714 -10.862 1.00 76.50 72 LEU A C 1
ATOM 558 O O . LEU A 1 72 ? 24.151 4.488 -11.127 1.00 76.50 72 LEU A O 1
ATOM 562 N N . LEU A 1 73 ? 21.980 4.067 -11.468 1.00 71.56 73 LEU A N 1
ATOM 563 C CA . LEU A 1 73 ? 22.127 3.019 -12.467 1.00 71.56 73 LEU A CA 1
ATOM 564 C C . LEU A 1 73 ? 21.722 3.577 -13.831 1.00 71.56 73 LEU A C 1
ATOM 566 O O . LEU A 1 73 ? 20.641 4.129 -13.999 1.00 71.56 73 LEU A O 1
ATOM 570 N N . ARG A 1 74 ? 22.576 3.392 -14.841 1.00 68.06 74 ARG A N 1
ATOM 571 C CA . ARG A 1 74 ? 22.304 3.835 -16.222 1.00 68.06 74 ARG A CA 1
ATOM 572 C C . ARG A 1 74 ? 21.256 2.990 -16.956 1.00 68.06 74 ARG A C 1
ATOM 574 O O . ARG A 1 74 ? 20.950 3.286 -18.106 1.00 68.06 74 ARG A O 1
ATOM 581 N N . PHE A 1 75 ? 20.731 1.946 -16.319 1.00 68.00 75 PHE A N 1
ATOM 582 C CA . PHE A 1 75 ? 19.782 1.018 -16.918 1.00 68.00 75 PHE A CA 1
ATOM 583 C C . PHE A 1 75 ? 18.554 0.871 -16.033 1.00 68.00 75 PHE A C 1
ATOM 585 O O . PHE A 1 75 ? 18.663 0.600 -14.837 1.00 68.00 75 PHE A O 1
ATOM 592 N N . ASP A 1 76 ? 17.386 1.017 -16.651 1.00 71.62 76 ASP A N 1
ATOM 593 C CA . ASP A 1 76 ? 16.112 0.689 -16.036 1.00 71.62 76 ASP A CA 1
ATOM 594 C C . ASP A 1 76 ? 15.766 -0.762 -16.384 1.00 71.62 76 ASP A C 1
ATOM 596 O O . ASP A 1 76 ? 15.330 -1.063 -17.491 1.00 71.62 76 ASP A O 1
ATOM 600 N N . ILE A 1 77 ? 16.031 -1.678 -15.453 1.00 70.88 77 ILE A N 1
ATOM 601 C CA . ILE A 1 77 ? 15.797 -3.123 -15.628 1.00 70.88 77 ILE A CA 1
ATOM 602 C C . ILE A 1 77 ? 14.346 -3.533 -15.330 1.00 70.88 77 ILE A C 1
ATOM 604 O O . ILE A 1 77 ? 14.043 -4.720 -15.200 1.00 70.88 77 ILE A O 1
ATOM 608 N N . ARG A 1 78 ? 13.444 -2.561 -15.163 1.00 77.81 78 ARG A N 1
ATOM 609 C CA . ARG A 1 78 ? 12.036 -2.807 -14.849 1.00 77.81 78 ARG A CA 1
ATOM 610 C C . ARG A 1 78 ? 11.274 -3.272 -16.085 1.00 77.81 78 ARG A C 1
ATOM 612 O O . ARG A 1 78 ? 11.555 -2.863 -17.209 1.00 77.81 78 ARG A O 1
ATOM 619 N N . SER A 1 79 ? 10.272 -4.114 -15.863 1.00 76.94 79 SER A N 1
ATOM 620 C CA . SER A 1 79 ? 9.371 -4.544 -16.933 1.00 76.94 79 SER A CA 1
ATOM 621 C C . SER A 1 79 ? 8.493 -3.364 -17.380 1.00 76.94 79 SER A C 1
ATOM 623 O O . SER A 1 79 ? 8.004 -2.629 -16.520 1.00 76.94 79 SER A O 1
ATOM 625 N N . PRO A 1 80 ? 8.225 -3.185 -18.688 1.00 76.06 80 PRO A N 1
ATOM 626 C CA . PRO A 1 80 ? 7.365 -2.104 -19.184 1.00 76.06 80 PRO A CA 1
ATOM 627 C C . PRO A 1 80 ? 5.910 -2.222 -18.704 1.00 76.06 80 PRO A C 1
ATOM 629 O O . PRO A 1 80 ? 5.159 -1.254 -18.774 1.00 76.06 80 PRO A O 1
ATOM 632 N N . PHE A 1 81 ? 5.514 -3.395 -18.203 1.00 77.75 81 PHE A N 1
ATOM 633 C CA . PHE A 1 81 ? 4.193 -3.646 -17.628 1.00 77.75 81 PHE A CA 1
ATOM 634 C C . PHE A 1 81 ? 4.100 -3.259 -16.142 1.00 77.75 81 PHE A C 1
ATOM 636 O O . PHE A 1 81 ? 3.018 -3.318 -15.563 1.00 77.75 81 PHE A O 1
ATOM 643 N N . GLN A 1 82 ? 5.214 -2.867 -15.510 1.00 87.06 82 GLN A N 1
ATOM 644 C CA . GLN A 1 82 ? 5.214 -2.387 -14.129 1.00 87.06 82 GLN A CA 1
ATOM 645 C C . GLN A 1 82 ? 4.752 -0.934 -14.048 1.00 87.06 82 GLN A C 1
ATOM 647 O O . GLN A 1 82 ? 5.038 -0.099 -14.909 1.00 87.06 82 GLN A O 1
ATOM 652 N N . MET A 1 83 ? 4.066 -0.618 -12.956 1.00 89.69 83 MET A N 1
ATOM 653 C CA . MET A 1 83 ? 3.640 0.735 -12.649 1.00 89.69 83 MET A CA 1
ATOM 654 C C . MET A 1 83 ? 4.843 1.686 -12.556 1.00 89.69 83 MET A C 1
ATOM 656 O O . MET A 1 83 ? 5.911 1.346 -12.047 1.00 89.69 83 MET A O 1
ATOM 660 N N . ALA A 1 84 ? 4.665 2.933 -12.997 1.00 89.06 84 ALA A N 1
ATOM 661 C CA . ALA A 1 84 ? 5.664 3.969 -12.763 1.00 89.06 84 ALA A CA 1
ATOM 662 C C . ALA A 1 84 ? 5.883 4.171 -11.242 1.00 89.06 84 ALA A C 1
ATOM 664 O O . ALA A 1 84 ? 4.897 4.324 -10.519 1.00 89.06 84 ALA A O 1
ATOM 665 N N . PRO A 1 85 ? 7.124 4.260 -10.719 1.00 90.25 85 PRO A N 1
ATOM 666 C CA . PRO A 1 85 ? 7.357 4.271 -9.274 1.00 90.25 85 PRO A CA 1
ATOM 667 C C . PRO A 1 85 ? 6.805 5.538 -8.621 1.00 90.25 85 PRO A C 1
ATOM 669 O O . PRO A 1 85 ? 6.216 5.475 -7.552 1.00 90.25 85 PRO A O 1
ATOM 672 N N . ILE A 1 86 ? 6.877 6.671 -9.333 1.00 90.81 86 ILE A N 1
ATOM 673 C CA . ILE A 1 86 ? 6.252 7.941 -8.928 1.00 90.81 86 ILE A CA 1
ATOM 674 C C . ILE A 1 86 ? 4.744 7.758 -8.718 1.00 90.81 86 ILE A C 1
ATOM 676 O O . ILE A 1 86 ? 4.173 8.283 -7.767 1.00 90.81 86 ILE A O 1
ATOM 680 N N . ARG A 1 87 ? 4.088 6.994 -9.599 1.00 90.88 87 ARG A N 1
ATOM 681 C CA . ARG A 1 87 ? 2.651 6.734 -9.512 1.00 90.88 87 ARG A CA 1
ATOM 682 C C . ARG A 1 87 ? 2.322 5.800 -8.352 1.00 90.88 87 ARG A C 1
ATOM 684 O O . ARG A 1 87 ? 1.370 6.083 -7.633 1.00 90.88 87 ARG A O 1
ATOM 691 N N . ALA A 1 88 ? 3.109 4.743 -8.155 1.00 92.31 88 ALA A N 1
ATOM 692 C CA . ALA A 1 88 ? 2.949 3.831 -7.025 1.00 92.31 88 ALA A CA 1
ATOM 693 C C . ALA A 1 88 ? 3.083 4.573 -5.686 1.00 92.31 88 ALA A C 1
ATOM 695 O O . ALA A 1 88 ? 2.219 4.448 -4.823 1.00 92.31 88 ALA A O 1
ATOM 696 N N . MET A 1 89 ? 4.100 5.429 -5.554 1.00 90.75 89 MET A N 1
ATOM 697 C CA . MET A 1 89 ? 4.282 6.286 -4.380 1.00 90.75 89 MET A CA 1
ATOM 698 C C . MET A 1 89 ? 3.116 7.253 -4.177 1.00 90.75 89 MET A C 1
ATOM 700 O O . MET A 1 89 ? 2.584 7.341 -3.074 1.00 90.75 89 MET A O 1
ATOM 704 N N . ALA A 1 90 ? 2.673 7.939 -5.234 1.00 91.69 90 ALA A N 1
ATOM 705 C CA . ALA A 1 90 ? 1.537 8.850 -5.139 1.00 91.69 90 ALA A CA 1
ATOM 706 C C . ALA A 1 90 ? 0.266 8.127 -4.661 1.00 91.69 90 ALA A C 1
ATOM 708 O O . ALA A 1 90 ? -0.448 8.655 -3.811 1.00 91.69 90 ALA A O 1
ATOM 709 N N . LEU A 1 91 ? 0.009 6.910 -5.154 1.00 92.12 91 LEU A N 1
ATOM 710 C CA . LEU A 1 91 ? -1.120 6.089 -4.709 1.00 92.12 91 LEU A CA 1
ATOM 711 C C . LEU A 1 91 ? -0.965 5.640 -3.251 1.00 92.12 91 LEU A C 1
ATOM 713 O O . LEU A 1 91 ? -1.931 5.727 -2.499 1.00 92.12 91 LEU A O 1
ATOM 717 N N . ASN A 1 92 ? 0.232 5.231 -2.824 1.00 92.62 92 ASN A N 1
ATOM 718 C CA . ASN A 1 92 ? 0.516 4.924 -1.419 1.00 92.62 92 ASN A CA 1
ATOM 719 C C . ASN A 1 92 ? 0.203 6.103 -0.496 1.00 92.62 92 ASN A C 1
ATOM 721 O O . ASN A 1 92 ? -0.493 5.944 0.511 1.00 92.62 92 ASN A O 1
ATOM 725 N N . THR A 1 93 ? 0.682 7.295 -0.856 1.00 92.50 93 THR A N 1
ATOM 726 C CA . THR A 1 93 ? 0.416 8.523 -0.102 1.00 92.50 93 THR A CA 1
ATOM 727 C C . THR A 1 93 ? -1.071 8.856 -0.105 1.00 92.50 93 THR A C 1
ATOM 729 O O . THR A 1 93 ? -1.618 9.176 0.945 1.00 92.50 93 THR A O 1
ATOM 732 N N . GLU A 1 94 ? -1.742 8.754 -1.253 1.00 91.75 94 GLU A N 1
ATOM 733 C CA . GLU A 1 94 ? -3.168 9.056 -1.377 1.00 91.75 94 GLU A CA 1
ATOM 734 C C . GLU A 1 94 ? -4.027 8.107 -0.532 1.00 91.75 94 GLU A C 1
ATOM 736 O O . GLU A 1 94 ? -4.893 8.570 0.210 1.00 91.75 94 GLU A O 1
ATOM 741 N N . VAL A 1 95 ? -3.774 6.797 -0.597 1.00 91.38 95 VAL A N 1
ATOM 742 C CA . VAL A 1 95 ? -4.479 5.798 0.220 1.00 91.38 95 VAL A CA 1
ATOM 743 C C . VAL A 1 95 ? -4.228 6.046 1.706 1.00 91.38 95 VAL A C 1
ATOM 745 O O . VAL A 1 95 ? -5.182 6.067 2.482 1.00 91.38 95 VAL A O 1
ATOM 748 N N . SER A 1 96 ? -2.975 6.276 2.102 1.00 93.06 96 SER A N 1
ATOM 749 C CA . SER A 1 96 ? -2.619 6.528 3.504 1.00 93.06 96 SER A CA 1
ATOM 750 C C . SER A 1 96 ? -3.270 7.805 4.033 1.00 93.06 96 SER A C 1
ATOM 752 O O . SER A 1 96 ? -3.862 7.805 5.110 1.00 93.06 96 SER A O 1
ATOM 754 N N . ALA A 1 97 ? -3.215 8.895 3.265 1.00 92.38 97 ALA A N 1
ATOM 755 C CA . ALA A 1 97 ? -3.815 10.167 3.649 1.00 92.38 97 ALA A CA 1
ATOM 756 C C . ALA A 1 97 ? -5.341 10.062 3.756 1.00 92.38 97 ALA A C 1
ATOM 758 O O . ALA A 1 97 ? -5.919 10.583 4.709 1.00 92.38 97 ALA A O 1
ATOM 759 N N . ARG A 1 98 ? -5.990 9.360 2.815 1.00 88.25 98 ARG A N 1
ATOM 760 C CA . ARG A 1 98 ? -7.433 9.085 2.868 1.00 88.25 98 ARG A CA 1
ATOM 761 C C . ARG A 1 98 ? -7.790 8.255 4.092 1.00 88.25 98 ARG A C 1
ATOM 763 O O . ARG A 1 98 ? -8.659 8.672 4.838 1.00 88.25 98 ARG A O 1
ATOM 770 N N . PHE A 1 99 ? -7.066 7.168 4.356 1.00 90.56 99 PHE A N 1
ATOM 771 C CA . PHE A 1 99 ? -7.277 6.342 5.545 1.00 90.56 99 PHE A CA 1
ATOM 772 C C . PHE A 1 99 ? -7.216 7.159 6.834 1.00 90.56 99 PHE A C 1
ATOM 774 O O . PHE A 1 99 ? -8.136 7.117 7.643 1.00 90.56 99 PHE A O 1
ATOM 781 N N . ILE A 1 100 ? -6.149 7.945 7.000 1.00 91.19 100 ILE A N 1
ATOM 782 C CA . ILE A 1 100 ? -5.975 8.819 8.162 1.00 91.19 100 ILE A CA 1
ATOM 783 C C . ILE A 1 100 ? -7.154 9.790 8.253 1.00 91.19 100 ILE A C 1
ATOM 785 O O . ILE A 1 100 ? -7.769 9.931 9.310 1.00 91.19 100 ILE A O 1
ATOM 789 N N . GLN A 1 101 ? -7.508 10.430 7.138 1.00 89.19 101 GLN A N 1
ATOM 790 C CA . GLN A 1 101 ? -8.630 11.354 7.083 1.00 89.19 101 GLN A CA 1
ATOM 791 C C . GLN A 1 101 ? -9.957 10.676 7.454 1.00 89.19 101 GLN A C 1
ATOM 793 O O . GLN A 1 101 ? -10.749 11.279 8.174 1.00 89.19 101 GLN A O 1
ATOM 798 N N . ASP A 1 102 ? -10.203 9.453 6.994 1.00 85.50 102 ASP A N 1
ATOM 799 C CA . ASP A 1 102 ? -11.431 8.707 7.255 1.00 85.50 102 ASP A CA 1
ATOM 800 C C . ASP A 1 102 ? -11.511 8.248 8.707 1.00 85.50 102 ASP A C 1
ATOM 802 O O . ASP A 1 102 ? -12.560 8.408 9.322 1.00 85.50 102 ASP A O 1
ATOM 806 N N . VAL A 1 103 ? -10.409 7.781 9.297 1.00 86.31 103 VAL A N 1
ATOM 807 C CA . VAL A 1 103 ? -10.344 7.440 10.728 1.00 86.31 103 VAL A CA 1
ATOM 808 C C . VAL A 1 103 ? -10.645 8.670 11.590 1.00 86.31 103 VAL A C 1
ATOM 810 O O . VAL A 1 103 ? -11.477 8.603 12.497 1.00 86.31 103 VAL A O 1
ATOM 813 N N . PHE A 1 104 ? -10.053 9.826 11.271 1.00 84.44 104 PHE A N 1
ATOM 814 C CA . PHE A 1 104 ? -10.340 11.072 11.989 1.00 84.44 104 PHE A CA 1
ATOM 815 C C . PHE A 1 104 ? -11.764 11.593 11.740 1.00 84.44 104 PHE A C 1
ATOM 817 O O . PHE A 1 104 ? -12.393 12.104 12.663 1.00 84.44 104 PHE A O 1
ATOM 824 N N . LYS A 1 105 ? -12.306 11.450 10.522 1.00 79.44 105 LYS A N 1
ATOM 825 C CA . LYS A 1 105 ? -13.678 11.869 10.186 1.00 79.44 105 LYS A CA 1
ATOM 826 C C . LYS A 1 105 ? -14.744 10.928 10.729 1.00 79.44 105 LYS A C 1
ATOM 828 O O . LYS A 1 105 ? -15.839 11.395 11.008 1.00 79.44 105 LYS A O 1
ATOM 833 N N . GLN A 1 106 ? -14.480 9.6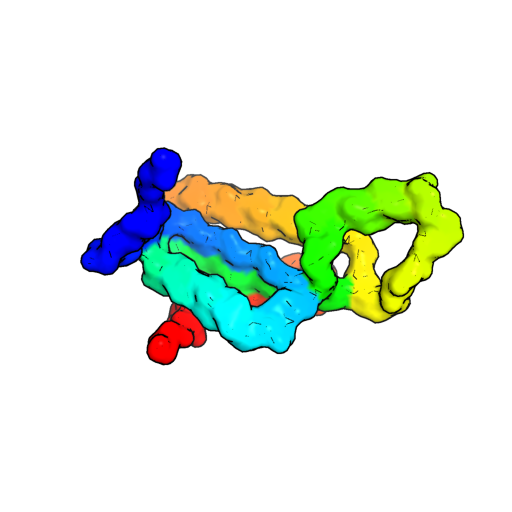33 10.878 1.00 62.59 106 GLN A N 1
ATOM 834 C CA . GLN A 1 106 ? -15.431 8.669 11.445 1.00 62.59 106 GLN A CA 1
ATOM 835 C C . GLN A 1 106 ? -15.584 8.817 12.959 1.00 62.59 106 GLN A C 1
ATOM 837 O O . GLN A 1 106 ? -16.633 8.454 13.487 1.00 62.59 106 GLN A O 1
ATOM 842 N N . ALA A 1 107 ? -14.631 9.466 13.639 1.00 55.81 107 ALA A N 1
ATOM 843 C CA . ALA A 1 107 ? -14.883 10.046 14.959 1.00 55.81 107 ALA A CA 1
ATOM 844 C C . ALA A 1 107 ? -15.971 11.148 14.923 1.00 55.81 107 ALA A C 1
ATOM 846 O O . ALA A 1 107 ? -16.424 11.600 15.970 1.00 55.81 107 ALA A O 1
ATOM 847 N N . SER A 1 108 ? -16.396 11.588 13.731 1.00 47.03 108 SER A N 1
ATOM 848 C CA . SER A 1 108 ? -17.364 12.666 13.508 1.00 47.03 108 SER A CA 1
ATOM 849 C C . SER A 1 108 ? -18.592 12.268 12.663 1.00 47.03 108 SER A C 1
ATOM 851 O O . SER A 1 108 ? -19.650 12.818 12.928 1.00 47.03 108 SER A O 1
ATOM 853 N N . PHE A 1 109 ? -18.520 11.352 11.680 1.00 41.38 109 PHE A N 1
ATOM 854 C CA . PHE A 1 109 ? -19.658 10.896 10.847 1.00 41.38 109 PHE A CA 1
ATOM 855 C C . PHE A 1 109 ? -19.362 9.586 10.069 1.00 41.38 109 PHE A C 1
ATOM 857 O O . PHE A 1 109 ? -18.292 9.414 9.488 1.00 41.38 109 PHE A O 1
ATOM 864 N N . THR A 1 110 ? -20.343 8.675 9.993 1.00 43.69 110 THR A N 1
ATOM 865 C CA . THR A 1 110 ? -20.260 7.355 9.331 1.00 43.69 110 THR A CA 1
ATOM 866 C C . THR A 1 110 ? -20.499 7.442 7.815 1.00 43.69 110 THR A C 1
ATOM 868 O O . THR A 1 110 ? -21.634 7.604 7.366 1.00 43.69 110 THR A O 1
ATOM 871 N N . LYS A 1 111 ? -19.459 7.281 6.990 1.00 45.03 111 LYS A N 1
ATOM 872 C CA . LYS A 1 111 ? -19.609 6.895 5.574 1.00 45.03 111 LYS A CA 1
ATOM 873 C C . LYS A 1 111 ? -18.383 6.106 5.112 1.00 45.03 111 LYS A C 1
ATOM 875 O O . LYS A 1 111 ? -17.264 6.434 5.496 1.00 45.03 111 LYS A O 1
ATOM 880 N N . GLN A 1 112 ? -18.606 5.053 4.326 1.00 49.69 112 GLN A N 1
ATOM 881 C CA . GLN A 1 112 ? -17.529 4.242 3.755 1.00 49.69 112 GLN A CA 1
ATOM 882 C C . GLN A 1 112 ? -16.712 5.051 2.733 1.00 49.69 112 GLN A C 1
ATOM 884 O O . GLN A 1 112 ? -17.303 5.834 1.977 1.00 49.69 112 GLN A O 1
ATOM 889 N N . PRO A 1 113 ? -15.384 4.855 2.665 1.00 50.75 113 PRO A N 1
ATOM 890 C CA . PRO A 1 113 ? -14.567 5.491 1.647 1.00 50.75 113 PRO A CA 1
ATOM 891 C C . PRO A 1 113 ? -14.910 4.966 0.254 1.00 50.75 113 PRO A C 1
ATOM 893 O O . PRO A 1 113 ? -14.817 3.776 -0.034 1.00 50.75 113 PRO A O 1
ATOM 896 N N . SER A 1 114 ? -15.287 5.883 -0.636 1.00 52.12 114 SER A N 1
ATOM 897 C CA . SER A 1 114 ? -15.423 5.603 -2.064 1.00 52.12 114 SER A CA 1
ATOM 898 C C . SER A 1 114 ? -14.086 5.882 -2.756 1.00 52.12 114 SER A C 1
ATOM 900 O O . SER A 1 114 ? -13.669 7.026 -2.955 1.00 52.12 114 SER A O 1
ATOM 902 N N . PHE A 1 115 ? -13.377 4.821 -3.138 1.00 55.53 115 PHE A N 1
ATOM 903 C CA . PHE A 1 115 ? -12.222 4.898 -4.038 1.00 55.53 115 PHE A CA 1
ATOM 904 C C . PHE A 1 115 ? -12.700 5.046 -5.496 1.00 55.53 115 PHE A C 1
ATOM 906 O O . PHE A 1 115 ? -12.393 4.225 -6.350 1.00 55.53 115 PHE A O 1
ATOM 913 N N . THR A 1 116 ? -13.508 6.069 -5.798 1.00 48.69 116 THR A N 1
ATOM 914 C CA . THR A 1 116 ? -14.193 6.209 -7.103 1.00 48.69 116 THR A CA 1
ATOM 915 C C . THR A 1 116 ? -13.634 7.325 -7.987 1.00 48.69 116 THR A C 1
ATOM 917 O O . THR A 1 116 ? -14.343 7.835 -8.851 1.00 48.69 116 THR A O 1
ATOM 920 N N . ASN A 1 117 ? -12.360 7.705 -7.831 1.00 55.06 117 ASN A N 1
ATOM 921 C CA . ASN A 1 117 ? -11.685 8.426 -8.914 1.00 55.06 117 ASN A CA 1
ATOM 922 C C . ASN A 1 117 ? -11.367 7.412 -10.021 1.00 55.06 117 ASN A C 1
ATOM 924 O O . ASN A 1 117 ? -10.508 6.546 -9.852 1.00 55.06 117 ASN A O 1
ATOM 928 N N . SER A 1 118 ? -12.059 7.529 -11.153 1.00 55.38 118 SER A N 1
ATOM 929 C CA . SER A 1 118 ? -11.989 6.630 -12.316 1.00 55.38 118 SER A CA 1
ATOM 930 C C . SER A 1 118 ? -10.563 6.363 -12.825 1.00 55.38 118 SER A C 1
ATOM 932 O O . SER A 1 118 ? -10.284 5.273 -13.310 1.00 55.38 118 SER A O 1
ATOM 934 N N . HIS A 1 119 ? -9.629 7.303 -12.645 1.00 59.84 119 HIS A N 1
ATOM 935 C CA . HIS A 1 119 ? -8.218 7.138 -13.025 1.00 59.84 119 HIS A CA 1
ATOM 936 C C . HIS A 1 119 ? -7.388 6.236 -12.094 1.00 59.84 119 HIS A C 1
ATOM 938 O O . HIS A 1 119 ? -6.341 5.734 -12.505 1.00 59.84 119 HIS A O 1
ATOM 944 N N . ASN A 1 120 ? -7.808 6.044 -10.842 1.00 64.62 120 ASN A N 1
ATOM 945 C CA . ASN A 1 120 ? -7.088 5.212 -9.869 1.00 64.62 120 ASN A CA 1
ATOM 946 C C . ASN A 1 120 ? -7.667 3.793 -9.791 1.00 64.62 120 ASN A C 1
ATOM 948 O O . ASN A 1 120 ? -6.949 2.873 -9.411 1.00 64.62 120 ASN A O 1
ATOM 952 N N . ALA A 1 121 ? -8.931 3.612 -10.189 1.00 64.19 121 ALA A N 1
ATOM 953 C CA . ALA A 1 121 ? -9.642 2.336 -10.116 1.00 64.19 121 ALA A CA 1
ATOM 954 C C . ALA A 1 121 ? -8.945 1.199 -10.887 1.00 64.19 121 ALA A C 1
ATOM 956 O O . ALA A 1 121 ? -9.025 0.050 -10.478 1.00 64.19 121 ALA A O 1
ATOM 957 N N . MET A 1 122 ? -8.214 1.513 -11.964 1.00 74.06 122 MET A N 1
ATOM 958 C CA . MET A 1 122 ? -7.459 0.511 -12.731 1.00 74.06 122 MET A CA 1
ATOM 959 C C . MET A 1 122 ? -6.260 -0.066 -11.960 1.00 74.06 122 MET A C 1
ATOM 961 O O . MET A 1 122 ? -5.779 -1.148 -12.274 1.00 74.06 122 MET A O 1
ATOM 965 N N . TYR A 1 123 ? -5.756 0.670 -10.972 1.00 80.56 123 TYR A N 1
ATOM 966 C CA . TYR A 1 123 ? -4.493 0.382 -10.300 1.00 80.56 123 TYR A CA 1
ATOM 967 C C . TYR A 1 123 ? -4.655 -0.023 -8.837 1.00 80.56 123 TYR A C 1
ATOM 969 O O . TYR A 1 123 ? -3.676 -0.411 -8.204 1.00 80.56 123 TYR A O 1
ATOM 977 N N . LEU A 1 124 ? -5.860 0.111 -8.289 1.00 85.38 124 LEU A N 1
ATOM 978 C CA . LEU A 1 124 ? -6.147 -0.112 -6.884 1.00 85.38 124 LEU A CA 1
ATOM 979 C C . LEU A 1 124 ? -7.227 -1.182 -6.756 1.00 85.38 124 LEU A C 1
ATOM 981 O O . LEU A 1 124 ? -8.387 -0.945 -7.088 1.00 85.38 124 LEU A O 1
ATOM 985 N N . GLN A 1 125 ? -6.849 -2.336 -6.224 1.00 87.88 125 GLN A N 1
ATOM 986 C CA . GLN A 1 125 ? -7.787 -3.381 -5.843 1.00 87.88 125 GLN A CA 1
ATOM 987 C C . GLN A 1 125 ? -8.062 -3.272 -4.344 1.00 87.88 125 GLN A C 1
ATOM 989 O O . GLN A 1 125 ? -7.157 -3.449 -3.531 1.00 87.88 125 GLN A O 1
ATOM 994 N N . VAL A 1 126 ? -9.305 -2.964 -3.972 1.00 85.00 126 VAL A N 1
ATOM 995 C CA . VAL A 1 126 ? -9.736 -2.920 -2.569 1.00 85.00 126 VAL A CA 1
ATOM 996 C C . VAL A 1 126 ? -10.235 -4.299 -2.166 1.00 85.00 126 VAL A C 1
ATOM 998 O O . VAL A 1 126 ? -11.113 -4.858 -2.822 1.00 85.00 126 VAL A O 1
ATOM 1001 N N . HIS A 1 127 ? -9.703 -4.827 -1.072 1.00 83.19 127 HIS A N 1
ATOM 1002 C CA . HIS A 1 127 ? -10.141 -6.089 -0.496 1.00 83.19 127 HIS A CA 1
ATOM 1003 C C . HIS A 1 127 ? -11.030 -5.797 0.717 1.00 83.19 127 HIS A C 1
ATOM 1005 O O . HIS A 1 127 ? -10.546 -5.217 1.697 1.00 83.19 127 HIS A O 1
ATOM 1011 N N . PRO A 1 128 ? -12.326 -6.157 0.684 1.00 76.69 128 PRO A N 1
ATOM 1012 C CA . PRO A 1 128 ? -13.210 -5.911 1.812 1.00 76.69 128 PRO A CA 1
ATOM 1013 C C . PRO A 1 128 ? -12.727 -6.702 3.027 1.00 76.69 128 PRO A C 1
ATOM 1015 O O . PRO A 1 128 ? -12.663 -7.929 3.009 1.00 76.69 128 PRO A O 1
ATOM 1018 N N . VAL A 1 129 ? -12.419 -6.004 4.119 1.00 75.44 129 VAL A N 1
ATOM 1019 C CA . VAL A 1 129 ? -11.948 -6.666 5.344 1.00 75.44 129 VAL A CA 1
ATOM 1020 C C . VAL A 1 129 ? -13.047 -7.553 5.938 1.00 75.44 129 VAL A C 1
ATOM 1022 O O . VAL A 1 129 ? -12.750 -8.548 6.585 1.00 75.44 129 VAL A O 1
ATOM 1025 N N . SER A 1 130 ? -14.326 -7.273 5.674 1.00 69.00 130 SER A N 1
ATOM 1026 C CA . SER A 1 130 ? -15.444 -8.138 6.077 1.00 69.00 130 SER A CA 1
ATOM 1027 C C . SER A 1 130 ? -15.503 -9.481 5.341 1.00 69.00 130 SER A C 1
ATOM 1029 O O . SER A 1 130 ? -16.131 -10.391 5.859 1.00 69.00 130 SER A O 1
ATOM 1031 N N . SER A 1 131 ? -14.887 -9.608 4.159 1.00 65.50 131 SER A N 1
ATOM 1032 C CA . SER A 1 131 ? -14.845 -10.856 3.375 1.00 65.50 131 SER A CA 1
ATOM 1033 C C . SER A 1 131 ? -13.506 -11.593 3.486 1.00 65.50 131 SER A C 1
ATOM 1035 O O . SER A 1 131 ? -13.281 -12.569 2.779 1.00 65.50 131 SER A O 1
ATOM 1037 N N . MET A 1 132 ? -12.581 -11.098 4.315 1.00 68.44 132 MET A N 1
ATOM 1038 C CA . MET A 1 132 ? -11.326 -11.785 4.618 1.00 68.44 132 MET A CA 1
ATOM 1039 C C . MET A 1 132 ? -11.553 -12.792 5.744 1.00 68.44 132 MET A C 1
ATOM 1041 O O . MET A 1 132 ? -11.291 -12.493 6.913 1.00 68.44 132 MET A O 1
ATOM 1045 N N . ASP A 1 133 ? -12.070 -13.964 5.392 1.00 58.69 133 ASP A N 1
ATOM 1046 C CA . ASP A 1 133 ? -12.178 -15.074 6.333 1.00 58.69 133 ASP A CA 1
ATOM 1047 C C . ASP A 1 133 ? -10.770 -15.573 6.694 1.00 58.69 133 ASP A C 1
ATOM 1049 O O . ASP A 1 133 ? -9.910 -15.784 5.828 1.00 58.69 133 ASP A O 1
ATOM 1053 N N . VAL A 1 134 ? -10.526 -15.693 7.997 1.00 57.88 134 VAL A N 1
ATOM 1054 C CA . VAL A 1 134 ? -9.349 -16.374 8.542 1.00 57.88 134 VAL A CA 1
ATOM 1055 C C . VAL A 1 134 ? -9.740 -17.845 8.648 1.00 57.88 134 VAL A C 1
ATOM 1057 O O . VAL A 1 134 ? -10.789 -18.139 9.223 1.00 57.88 134 VAL A O 1
ATOM 1060 N N . ILE A 1 135 ? -8.966 -18.725 8.009 1.00 48.44 135 ILE A N 1
ATOM 1061 C CA . ILE A 1 135 ? -9.160 -20.184 8.060 1.00 48.44 135 ILE A CA 1
ATOM 1062 C C . ILE A 1 135 ? -8.672 -20.695 9.413 1.00 48.44 135 ILE A C 1
ATOM 1064 O O . ILE A 1 135 ? -7.607 -20.212 9.852 1.00 48.44 135 ILE A O 1
#

pLDDT: mean 77.57, std 16.71, range [33.0, 94.44]

Secondary structure (DSSP, 8-state):
-------S-----B-S--EEEEEGGGGG-HHHHHHHHHHHHTBTTTTT-EEEEETT--GGGGSTHHHHHHHH-S---S-TTSPPHHHHHHHHHHHHHHHHHHHHHHTT---------TTTTTTEEEE-GGG----

Radius of gyration: 17.42 Å; chains: 1; bounding box: 43×33×47 Å

Foldseek 3Di:
DDDDPPDPDDDQQAADAEEAEAEPVQVVDVVSVLVVLVNLVSHPVNVLHWYKYFYQGDPPLCDCCLVVVVVVDVDDPDDPSHDDSVVSNVVVCVVVVVSVVVRVCVVPDDDDDDPPPVVCVVGMDIDRSVPSDND

Sequence (135 aa):
MDGAYIGEGEMPRLQVPVTCILSEQFTYWPDNFDSVKELLASSNARSQSQCVTLVGTSHLHQSDILLVLRNLLRFDIRSPFQMAPIRAMALNTEVSARFIQDVFKQASFTKQPSFTNSHNAMYLQVHPVSSMDVI

Organism: NCBI:txid101127

InterPro domains:
  IPR029058 Alpha/Beta hydrolase fold [G3DSA:3.40.50.1820] (1-132)